Protein AF-A0A1B6EIV1-F1 (afdb_monomer)

Solvent-accessible surface area (backbone atoms only — not comparable to full-atom values): 9359 Å² total; per-residue (Å²): 121,74,86,41,67,69,53,36,52,52,52,51,53,52,49,52,52,50,51,53,50,53,52,51,53,52,48,52,51,47,49,48,65,69,34,99,59,25,90,75,57,68,79,47,71,65,59,28,52,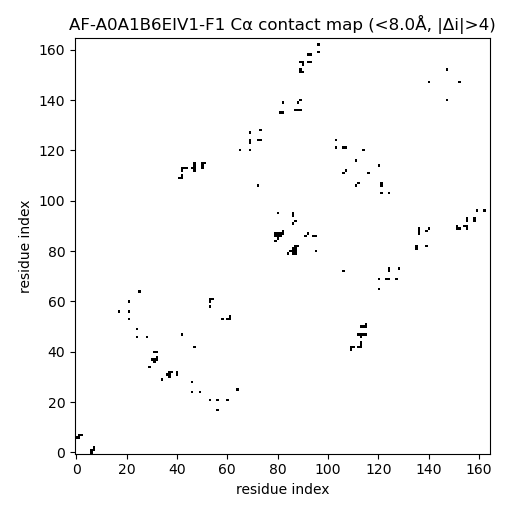46,45,59,50,40,72,75,45,63,66,64,57,49,51,52,52,52,52,49,51,42,49,60,71,46,46,62,55,56,59,61,44,26,90,90,34,90,52,38,46,66,92,32,46,61,57,56,52,51,51,48,56,54,50,51,51,53,47,44,76,59,44,48,88,36,48,64,76,92,70,41,62,68,57,53,40,49,54,49,49,53,53,52,50,52,54,51,49,55,54,51,48,66,75,44,52,90,78,63,50,72,67,56,51,50,52,38,52,54,48,53,54,63,67,77,104

Nearest PDB structures (foldseek):
  6whb-assembly1_A  TM=2.988E-01  e=5.929E+00  Homo sapiens
  1few-assembly1_A  TM=2.113E-01  e=7.234E+00  Homo sapiens
  3zys-assembly1_B-1  TM=1.999E-01  e=8.397E+00  Homo sapiens

Structure (mmCIF, N/CA/C/O backbone):
data_AF-A0A1B6EIV1-F1
#
_entry.id   AF-A0A1B6EIV1-F1
#
loop_
_atom_site.group_PDB
_atom_site.id
_atom_site.type_symbol
_atom_site.label_atom_id
_atom_site.label_alt_id
_atom_site.label_comp_id
_atom_site.label_asym_id
_atom_site.label_entity_id
_atom_site.label_seq_id
_atom_site.pdbx_PDB_ins_code
_atom_site.Cartn_x
_atom_site.Cartn_y
_atom_site.Cartn_z
_atom_site.occupancy
_atom_site.B_iso_or_equiv
_atom_site.auth_seq_id
_atom_site.auth_comp_id
_atom_site.auth_asym_id
_atom_site.auth_atom_id
_atom_site.pdbx_PDB_model_num
ATOM 1 N N . TYR A 1 1 ? -38.047 12.829 17.977 1.00 50.50 1 TYR A N 1
ATOM 2 C CA . TYR A 1 1 ? -37.193 12.456 19.133 1.00 50.50 1 TYR A CA 1
ATOM 3 C C . TYR A 1 1 ? -36.182 13.543 19.506 1.00 50.50 1 TYR A C 1
ATOM 5 O O . TYR A 1 1 ? -35.836 13.633 20.674 1.00 50.50 1 TYR A O 1
ATOM 13 N N . THR A 1 2 ? -35.758 14.404 18.574 1.00 54.12 2 THR A N 1
ATOM 14 C CA . THR A 1 2 ? -34.901 15.587 18.814 1.00 54.12 2 THR A CA 1
ATOM 15 C C . THR A 1 2 ? -35.607 16.782 19.470 1.00 54.12 2 THR A C 1
ATOM 17 O O . THR A 1 2 ? -34.939 17.723 19.885 1.00 54.12 2 THR A O 1
ATOM 20 N N . ASP A 1 3 ? -36.938 16.753 19.581 1.00 62.56 3 ASP A N 1
ATOM 21 C CA . ASP A 1 3 ? -37.744 17.856 20.133 1.00 62.56 3 ASP A CA 1
ATOM 22 C C . ASP A 1 3 ? -37.793 17.885 21.667 1.00 62.56 3 ASP A C 1
ATOM 24 O O . ASP A 1 3 ? -38.313 18.831 22.252 1.00 62.56 3 ASP A O 1
ATOM 28 N N . ILE A 1 4 ? -37.249 16.860 22.333 1.00 81.88 4 ILE A N 1
ATOM 29 C CA . ILE A 1 4 ? -37.129 16.822 23.793 1.00 81.88 4 ILE A CA 1
ATOM 30 C C . ILE A 1 4 ? -35.742 17.374 24.162 1.00 81.88 4 ILE A C 1
ATOM 32 O O . ILE A 1 4 ? -34.739 16.718 23.861 1.00 81.88 4 ILE A O 1
ATOM 36 N N . PRO A 1 5 ? -35.649 18.544 24.824 1.00 81.75 5 PRO A N 1
ATOM 37 C CA . PRO A 1 5 ? -34.376 19.228 25.075 1.00 81.75 5 PRO A CA 1
ATOM 38 C C . PRO A 1 5 ? -33.339 18.374 25.812 1.00 81.75 5 PRO A C 1
ATOM 40 O O . PRO A 1 5 ? -32.149 18.452 25.520 1.00 81.75 5 PRO A O 1
ATOM 43 N N . GLN A 1 6 ? -33.782 17.524 26.740 1.00 81.56 6 GLN A N 1
ATOM 44 C CA . GLN A 1 6 ? -32.909 16.628 27.501 1.00 81.56 6 GLN A CA 1
ATOM 45 C C . GLN A 1 6 ? -32.322 15.512 26.625 1.00 81.56 6 GLN A C 1
ATOM 47 O O . GLN A 1 6 ? -31.153 15.171 26.778 1.00 81.56 6 GLN A O 1
ATOM 52 N N . ILE A 1 7 ? -33.110 14.974 25.685 1.00 84.00 7 ILE A N 1
ATOM 53 C CA . ILE A 1 7 ? -32.644 13.952 24.734 1.00 84.00 7 ILE A CA 1
ATOM 54 C C . ILE A 1 7 ? -31.646 14.571 23.758 1.00 84.00 7 ILE A C 1
ATOM 56 O O . ILE 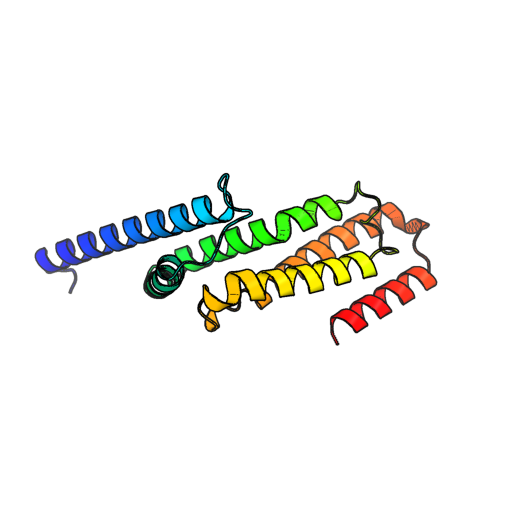A 1 7 ? -30.626 13.957 23.461 1.00 84.00 7 ILE A O 1
ATOM 60 N N . LYS A 1 8 ? -31.907 15.802 23.302 1.00 85.50 8 LYS A N 1
ATOM 61 C CA . LYS A 1 8 ? -30.977 16.539 22.445 1.00 85.50 8 LYS A CA 1
ATOM 62 C C . LYS A 1 8 ? -29.639 16.783 23.146 1.00 85.50 8 LYS A C 1
ATOM 64 O O . LYS A 1 8 ? -28.608 16.448 22.583 1.00 85.50 8 LYS A O 1
ATOM 69 N N . LYS A 1 9 ? -29.660 17.267 24.393 1.00 89.31 9 LYS A N 1
ATOM 70 C CA . LYS A 1 9 ? -28.440 17.488 25.182 1.00 89.31 9 LYS A CA 1
ATOM 71 C C . LYS A 1 9 ? -27.615 16.206 25.339 1.00 89.31 9 LYS A C 1
ATOM 73 O O . LYS A 1 9 ? -26.412 16.234 25.125 1.00 89.31 9 LYS A O 1
ATOM 78 N N . LEU A 1 10 ? -28.259 15.084 25.665 1.00 87.81 10 LEU A N 1
ATOM 79 C CA . LEU A 1 10 ? -27.565 13.802 25.797 1.00 87.81 10 LEU A CA 1
ATOM 80 C C . LEU A 1 10 ? -26.993 13.317 24.454 1.00 87.81 10 LEU A C 1
ATOM 82 O O . LEU A 1 10 ? -25.898 12.769 24.414 1.00 87.81 10 LEU A O 1
ATOM 86 N N . ALA A 1 11 ? -27.719 13.521 23.352 1.00 87.12 11 ALA A N 1
ATOM 87 C CA . ALA A 1 11 ? -27.230 13.189 22.016 1.00 87.12 11 ALA A CA 1
ATOM 88 C C . ALA A 1 11 ? -26.004 14.032 21.625 1.00 87.12 11 ALA A C 1
ATOM 90 O O . ALA A 1 11 ? -25.050 13.486 21.070 1.00 87.12 11 ALA A O 1
ATOM 91 N N . ASP A 1 12 ? -26.011 15.326 21.957 1.00 90.44 12 ASP A N 1
ATOM 92 C CA . ASP A 1 12 ? -24.882 16.230 21.731 1.00 90.44 12 ASP A CA 1
ATOM 93 C C . ASP A 1 12 ? -23.661 15.796 22.573 1.00 90.44 12 ASP A C 1
ATOM 95 O O . ASP A 1 12 ? -22.570 15.641 22.028 1.00 90.44 12 ASP A O 1
ATOM 99 N N . GLU A 1 13 ? -23.848 15.477 23.861 1.00 91.19 13 GLU A N 1
ATOM 100 C CA . GLU A 1 13 ? -22.783 14.960 24.743 1.00 91.19 13 GLU A CA 1
ATOM 101 C C . GLU A 1 13 ? -22.181 13.642 24.220 1.00 91.19 13 GLU A C 1
ATOM 103 O O . GLU A 1 13 ? -20.961 13.467 24.197 1.00 91.19 13 GLU A O 1
ATOM 108 N N . VAL A 1 14 ? -23.019 12.710 23.747 1.00 89.00 14 VAL A N 1
ATOM 109 C CA . VAL A 1 14 ? -22.548 11.458 23.130 1.00 89.00 14 VAL A CA 1
ATOM 110 C C . VAL A 1 14 ? -21.718 11.749 21.881 1.00 89.00 14 VAL A C 1
ATOM 112 O O . VAL A 1 14 ? -20.672 11.128 21.685 1.00 89.00 14 VAL A O 1
ATOM 115 N N . HIS A 1 15 ? -22.151 12.693 21.046 1.00 87.94 15 HIS A N 1
ATOM 116 C CA . HIS A 1 15 ? -21.420 13.064 19.840 1.00 87.94 15 HIS A CA 1
ATOM 117 C C . HIS A 1 15 ? -20.059 13.702 20.161 1.00 87.94 15 HIS A C 1
ATOM 119 O O . HIS A 1 15 ? -19.056 13.376 19.524 1.00 87.94 15 HIS A O 1
ATOM 125 N N . GLU A 1 16 ? -19.990 14.559 21.180 1.00 91.69 16 GLU A N 1
ATOM 126 C CA . GLU A 1 16 ? -18.730 15.143 21.655 1.00 91.69 16 GLU A CA 1
ATOM 127 C C . GLU A 1 16 ? -17.748 14.069 22.140 1.00 91.69 16 GLU A C 1
ATOM 129 O O . GLU A 1 16 ? -16.583 14.073 21.734 1.00 91.69 16 GLU A O 1
ATOM 134 N N . ILE A 1 17 ? -18.220 13.098 22.928 1.00 89.50 17 ILE A N 1
ATOM 135 C CA . ILE A 1 17 ? -17.395 11.980 23.409 1.00 89.50 17 ILE A CA 1
ATOM 136 C C . ILE A 1 17 ? -16.888 11.130 22.237 1.00 89.50 17 ILE A C 1
ATOM 138 O O . ILE A 1 17 ? -15.706 10.788 22.188 1.00 89.50 17 ILE A O 1
ATOM 142 N N . GLN A 1 18 ? -17.751 10.810 21.269 1.00 89.12 18 GLN A N 1
ATOM 143 C CA . GLN A 1 18 ? -17.373 10.058 20.068 1.00 89.12 18 GLN A CA 1
ATOM 144 C C . GLN A 1 18 ? -16.282 10.772 19.259 1.00 89.12 18 GLN A C 1
ATOM 146 O O . GLN A 1 18 ? -15.332 10.135 18.789 1.00 89.12 18 GLN A O 1
ATOM 151 N N . ASN A 1 19 ? -16.386 12.095 19.121 1.00 89.75 19 ASN A N 1
ATOM 152 C CA . ASN A 1 19 ? -15.396 12.906 18.418 1.00 89.75 19 ASN A CA 1
ATOM 153 C C . ASN A 1 19 ? -14.061 12.957 19.172 1.00 89.75 19 ASN A C 1
ATOM 155 O O . ASN A 1 19 ? -13.012 12.752 18.558 1.00 89.75 19 ASN A O 1
ATOM 159 N N . ALA A 1 20 ? -14.089 13.172 20.489 1.00 91.38 20 ALA A N 1
ATOM 160 C CA . ALA A 1 20 ? -12.887 13.178 21.320 1.00 91.38 20 ALA A CA 1
ATOM 161 C C . ALA A 1 20 ? -12.163 11.822 21.270 1.00 91.38 20 ALA A C 1
ATOM 163 O O . ALA A 1 20 ? -10.954 11.765 21.048 1.00 91.38 20 ALA A O 1
ATOM 164 N N . LEU A 1 21 ? -12.915 10.723 21.377 1.00 89.12 21 LEU A N 1
ATOM 165 C CA . LEU A 1 21 ? -12.374 9.368 21.313 1.00 89.12 21 LEU A CA 1
ATOM 166 C C . LEU A 1 21 ? -11.769 9.057 19.937 1.00 89.12 21 LEU A C 1
ATOM 168 O O . LEU A 1 21 ? -10.684 8.489 19.854 1.00 89.12 21 LEU A O 1
ATOM 172 N N . SER A 1 22 ? -12.425 9.490 18.855 1.00 90.75 22 SER A N 1
ATOM 173 C CA . SER A 1 22 ? -11.893 9.364 17.490 1.00 90.75 22 SER A CA 1
ATOM 174 C C . SER A 1 22 ? -10.536 10.053 17.338 1.00 90.75 22 SER A C 1
ATOM 176 O O . SER A 1 22 ? -9.613 9.492 16.741 1.00 90.75 22 SER A O 1
ATOM 178 N N . GLN A 1 23 ? -10.416 11.276 17.864 1.00 91.75 23 GLN A N 1
ATOM 179 C CA . GLN A 1 23 ? -9.186 12.065 17.801 1.00 91.75 23 GLN A CA 1
ATOM 180 C C . GLN A 1 23 ? -8.070 11.410 18.610 1.00 91.75 23 GLN A C 1
ATOM 182 O O . GLN A 1 23 ? -6.971 11.236 18.086 1.00 91.75 23 GLN A O 1
ATOM 187 N N . GLN A 1 24 ? -8.374 10.988 19.838 1.00 92.62 24 GLN A N 1
ATOM 188 C CA . GLN A 1 24 ? -7.410 10.340 20.719 1.00 92.62 24 GLN A CA 1
ATOM 189 C C . GLN A 1 24 ? -6.888 9.031 20.120 1.00 92.62 24 GLN A C 1
ATOM 191 O O . GLN A 1 24 ? -5.682 8.8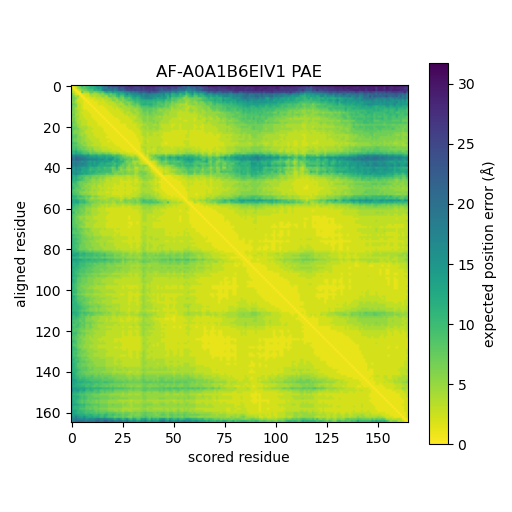62 19.994 1.00 92.62 24 GLN A O 1
ATOM 196 N N . ILE A 1 25 ? -7.778 8.146 19.657 1.00 91.69 25 ILE A N 1
ATOM 197 C CA . ILE A 1 25 ? -7.362 6.882 19.036 1.00 91.69 25 ILE A CA 1
ATOM 198 C C . ILE A 1 25 ? -6.483 7.157 17.808 1.00 91.69 25 ILE A C 1
ATOM 200 O O . ILE A 1 25 ? -5.441 6.530 17.636 1.00 91.69 25 ILE A O 1
ATOM 204 N N . THR A 1 26 ? -6.871 8.109 16.953 1.00 92.31 26 THR A N 1
ATOM 205 C CA . THR A 1 26 ? -6.080 8.458 15.761 1.00 92.31 26 THR A CA 1
ATOM 206 C C . THR A 1 26 ? -4.685 8.965 16.140 1.00 92.31 26 THR A C 1
ATOM 208 O O . THR A 1 26 ? -3.698 8.580 15.509 1.00 92.31 26 THR A O 1
ATOM 211 N N . GLN A 1 27 ? -4.588 9.794 17.180 1.00 92.06 27 GLN A N 1
ATOM 212 C CA . GLN A 1 27 ? -3.315 10.278 17.704 1.00 92.06 27 GLN A CA 1
ATOM 213 C C . GLN A 1 27 ? -2.456 9.129 18.246 1.00 92.06 27 GLN A C 1
ATOM 215 O O . GLN A 1 27 ? -1.286 9.034 17.875 1.00 92.06 27 GLN A O 1
ATOM 220 N N . ASP A 1 28 ? -3.042 8.218 19.024 1.00 90.88 28 ASP A N 1
ATOM 221 C CA . ASP A 1 28 ? -2.342 7.048 19.558 1.00 90.88 28 ASP A CA 1
ATOM 222 C C . ASP A 1 28 ? -1.759 6.188 18.425 1.00 90.88 28 ASP A C 1
ATOM 224 O O . ASP A 1 28 ? -0.603 5.764 18.491 1.00 90.88 28 ASP A O 1
ATOM 228 N N . PHE A 1 29 ? -2.510 5.982 17.333 1.00 91.62 29 PHE A N 1
ATOM 229 C CA . PHE A 1 29 ? -2.002 5.304 16.135 1.00 91.62 29 PHE A CA 1
ATOM 230 C C . PHE A 1 29 ? -0.810 6.040 15.516 1.00 91.62 29 PHE A C 1
ATOM 232 O O . PHE A 1 29 ? 0.197 5.411 15.177 1.00 91.62 29 PHE A O 1
ATOM 239 N N . HIS A 1 30 ? -0.907 7.361 15.356 1.00 91.88 30 HIS A N 1
ATOM 240 C CA . HIS A 1 30 ? 0.165 8.167 14.779 1.00 91.88 30 HIS A CA 1
ATOM 241 C C . HIS A 1 30 ? 1.442 8.082 15.614 1.00 91.88 30 HIS A C 1
ATOM 243 O O . HIS A 1 30 ? 2.512 7.790 15.073 1.00 91.88 30 HIS A O 1
ATOM 249 N N . GLU A 1 31 ? 1.340 8.272 16.924 1.00 89.12 31 GLU A N 1
ATOM 250 C CA . GLU A 1 31 ? 2.480 8.203 17.836 1.00 89.12 31 GLU A CA 1
ATOM 251 C C . GLU A 1 31 ? 3.094 6.801 17.857 1.00 89.12 31 GLU A C 1
ATOM 253 O O . GLU A 1 31 ? 4.315 6.651 17.763 1.00 89.12 31 GLU A O 1
ATOM 258 N N . ALA A 1 32 ? 2.258 5.764 17.878 1.00 87.31 32 ALA A N 1
ATOM 259 C CA . ALA A 1 32 ? 2.705 4.381 17.898 1.00 87.31 32 ALA A CA 1
ATOM 260 C C . ALA A 1 32 ? 3.473 3.973 16.628 1.00 87.31 32 ALA A C 1
ATOM 262 O O . ALA A 1 32 ? 4.482 3.267 16.709 1.00 87.31 32 ALA A O 1
ATOM 263 N N . LEU A 1 33 ? 3.011 4.411 15.453 1.00 86.50 33 LEU A N 1
ATOM 264 C CA . LEU A 1 33 ? 3.533 3.939 14.165 1.00 86.50 33 LEU A CA 1
ATOM 265 C C . LEU A 1 33 ? 4.539 4.887 13.510 1.00 86.50 33 LEU A C 1
ATOM 267 O O . LEU A 1 33 ? 5.282 4.452 12.634 1.00 86.50 33 LEU A O 1
ATOM 271 N N . THR A 1 34 ? 4.594 6.154 13.924 1.00 86.81 34 THR A N 1
ATOM 272 C CA . THR A 1 34 ? 5.540 7.148 13.373 1.00 86.81 34 THR A CA 1
ATOM 273 C C . THR A 1 34 ? 6.421 7.815 14.422 1.00 86.81 34 THR A C 1
ATOM 275 O O . THR A 1 34 ? 7.385 8.489 14.064 1.00 86.81 34 THR A O 1
ATOM 278 N N . GLY A 1 35 ? 6.156 7.596 15.711 1.00 79.31 35 GLY A N 1
ATOM 279 C CA . GLY A 1 35 ? 6.989 8.116 16.788 1.00 79.31 35 GLY A CA 1
ATOM 280 C C . GLY A 1 35 ? 8.392 7.506 16.815 1.00 79.31 35 GLY A C 1
ATOM 281 O O . GLY A 1 35 ? 8.716 6.556 16.094 1.00 79.31 35 GLY A O 1
ATOM 282 N N . ALA A 1 36 ? 9.235 8.032 17.708 1.00 71.31 36 ALA A N 1
ATOM 283 C CA . ALA A 1 36 ? 10.644 7.648 17.838 1.00 71.31 36 ALA A CA 1
ATOM 284 C C . ALA A 1 36 ? 10.870 6.132 18.037 1.00 71.31 36 ALA A C 1
ATOM 286 O O . ALA A 1 36 ? 11.896 5.602 17.616 1.00 71.31 36 ALA A O 1
ATOM 287 N N . ASN A 1 37 ? 9.892 5.425 18.616 1.00 72.12 37 ASN A N 1
ATOM 288 C CA . ASN A 1 37 ? 9.954 3.988 18.903 1.00 72.12 37 ASN A CA 1
ATOM 289 C C . ASN A 1 37 ? 9.212 3.100 17.883 1.00 72.12 37 ASN A C 1
ATOM 291 O O . ASN A 1 37 ? 9.125 1.889 18.080 1.00 72.12 37 ASN A O 1
ATOM 295 N N . SER A 1 38 ? 8.716 3.662 16.777 1.00 77.25 38 SER A N 1
ATOM 296 C CA . SER A 1 38 ? 7.923 2.957 15.750 1.00 77.25 38 SER A CA 1
ATOM 297 C C . SER A 1 38 ? 8.583 1.691 15.182 1.00 77.25 38 SER A C 1
ATOM 299 O O . SER A 1 38 ? 7.910 0.702 14.868 1.00 77.25 38 SER A O 1
ATOM 301 N N . LYS A 1 39 ? 9.920 1.664 15.101 1.00 73.56 39 LYS A N 1
ATOM 302 C CA . LYS A 1 39 ? 10.682 0.485 14.649 1.00 73.56 39 LYS A CA 1
ATOM 303 C C . LYS A 1 39 ? 10.463 -0.737 15.545 1.00 73.56 39 LYS A C 1
ATOM 305 O O . LYS A 1 39 ? 10.341 -1.843 15.026 1.00 73.56 39 LYS A O 1
ATOM 310 N N . ASN A 1 40 ? 10.318 -0.518 16.850 1.00 77.81 40 ASN A N 1
ATOM 311 C CA . ASN A 1 40 ? 10.073 -1.555 17.855 1.00 77.81 40 ASN A CA 1
ATOM 312 C C . ASN A 1 40 ? 8.586 -1.682 18.216 1.00 77.81 40 ASN A C 1
ATOM 314 O O . ASN A 1 40 ? 8.245 -2.326 19.208 1.00 77.81 40 ASN A O 1
ATOM 318 N N . PHE A 1 41 ? 7.699 -1.052 17.440 1.00 83.12 41 PHE A N 1
ATOM 319 C CA . PHE A 1 41 ? 6.270 -1.133 17.690 1.00 83.12 41 PHE A CA 1
ATOM 320 C C . PHE A 1 41 ? 5.798 -2.588 17.664 1.00 83.12 41 PHE A C 1
ATOM 322 O O . PHE A 1 41 ? 6.049 -3.320 16.703 1.00 83.12 41 PHE A O 1
ATOM 329 N N . THR A 1 42 ? 5.068 -2.962 18.707 1.00 82.56 42 THR A N 1
ATOM 330 C CA . THR A 1 42 ? 4.346 -4.224 18.827 1.00 82.56 42 THR A CA 1
ATOM 331 C C . THR A 1 42 ? 2.863 -3.901 18.985 1.00 82.56 42 THR A C 1
ATOM 333 O O . THR A 1 42 ? 2.526 -3.047 19.810 1.00 82.56 42 THR A O 1
ATOM 336 N N . PRO A 1 43 ? 1.967 -4.535 18.206 1.00 82.38 43 PRO A N 1
ATOM 337 C CA . PRO A 1 43 ? 0.538 -4.331 18.376 1.00 82.38 43 PRO A CA 1
ATOM 338 C C . PRO A 1 43 ? 0.109 -4.615 19.803 1.00 82.38 43 PRO A C 1
ATOM 340 O O . PRO A 1 43 ? 0.387 -5.680 20.356 1.00 82.38 43 PRO A O 1
ATOM 343 N N . THR A 1 44 ? -0.594 -3.659 20.392 1.00 85.75 44 THR A N 1
ATOM 344 C CA . THR A 1 44 ? -1.160 -3.813 21.723 1.00 85.75 44 THR A CA 1
ATOM 345 C C . THR A 1 44 ? -2.623 -4.203 21.612 1.00 85.75 44 THR A C 1
ATOM 347 O O . THR A 1 44 ? -3.328 -3.823 20.673 1.00 85.75 44 THR A O 1
ATOM 350 N N . ARG A 1 45 ? -3.106 -4.932 22.619 1.00 88.12 45 ARG A N 1
ATOM 351 C CA . ARG A 1 45 ? -4.529 -5.248 22.755 1.00 88.12 45 ARG A CA 1
ATOM 352 C C . ARG A 1 45 ? -5.396 -3.983 22.738 1.00 88.12 45 ARG A C 1
ATOM 354 O O . ARG A 1 45 ? -6.442 -3.985 22.103 1.00 88.12 45 ARG A O 1
ATOM 361 N N . ASN A 1 46 ? -4.923 -2.900 23.354 1.00 88.44 46 ASN A N 1
ATOM 362 C CA . ASN A 1 46 ? -5.644 -1.628 23.405 1.00 88.44 46 ASN A CA 1
ATOM 363 C C . ASN A 1 46 ? -5.865 -1.030 22.008 1.00 88.44 46 ASN A C 1
ATOM 365 O O . ASN A 1 46 ? -6.962 -0.565 21.728 1.00 88.44 46 ASN A O 1
ATOM 369 N N . LEU A 1 47 ? -4.868 -1.075 21.114 1.00 89.25 47 LEU A N 1
ATOM 370 C CA . LEU A 1 47 ? -5.039 -0.590 19.737 1.00 89.25 47 LEU A CA 1
ATOM 371 C C . LEU A 1 47 ? -5.987 -1.482 18.927 1.00 89.25 47 LEU A C 1
ATOM 373 O O . LEU A 1 47 ? -6.769 -0.973 18.127 1.00 89.25 47 LEU A O 1
ATOM 377 N N . ALA A 1 48 ? -5.966 -2.797 19.161 1.00 92.06 48 ALA A N 1
ATOM 378 C CA . ALA A 1 48 ? -6.916 -3.711 18.531 1.00 92.06 48 ALA A CA 1
ATOM 379 C C . ALA A 1 48 ? -8.362 -3.453 18.998 1.00 92.06 48 ALA A C 1
ATOM 381 O O . ALA A 1 48 ? -9.280 -3.397 18.182 1.00 92.06 48 ALA A O 1
ATOM 382 N N . GLU A 1 49 ? -8.572 -3.231 20.298 1.00 91.56 49 GLU A N 1
ATOM 383 C CA . GLU A 1 49 ? -9.878 -2.849 20.849 1.00 91.56 49 GLU A CA 1
ATOM 384 C C . GLU A 1 49 ? -10.313 -1.461 20.344 1.00 91.56 49 GLU A C 1
ATOM 386 O O . GLU A 1 49 ? -11.476 -1.271 19.989 1.00 91.56 49 GLU A O 1
ATOM 391 N N . ALA A 1 50 ? -9.380 -0.517 20.197 1.00 92.12 50 ALA A N 1
ATOM 392 C CA . ALA A 1 50 ? -9.646 0.802 19.630 1.00 92.12 50 ALA A CA 1
ATOM 393 C C . ALA A 1 50 ? -10.124 0.742 18.166 1.00 92.12 50 ALA A C 1
ATOM 395 O O . ALA A 1 50 ? -10.986 1.529 17.773 1.00 92.12 50 ALA A O 1
ATOM 396 N N . CYS A 1 51 ? -9.649 -0.219 17.363 1.00 92.75 51 CYS A N 1
ATOM 397 C CA . CYS A 1 51 ? -10.200 -0.456 16.024 1.00 92.75 51 CYS A CA 1
ATOM 398 C C . CYS A 1 51 ? -11.695 -0.813 16.067 1.00 92.75 51 CYS A C 1
ATOM 400 O O . CYS A 1 51 ? -12.463 -0.327 15.238 1.00 92.75 51 CYS A O 1
ATOM 402 N N . LEU A 1 52 ? -12.123 -1.628 17.039 1.00 91.81 52 LEU A N 1
ATOM 403 C CA . LEU A 1 52 ? -13.536 -1.998 17.196 1.00 91.81 52 LEU A CA 1
ATOM 404 C C . LEU A 1 52 ? -14.392 -0.793 17.588 1.00 91.81 52 LEU A C 1
ATOM 406 O O . LEU A 1 52 ? -15.529 -0.668 17.143 1.00 91.81 52 LEU A O 1
ATOM 410 N N . VAL A 1 53 ? -13.832 0.115 18.390 1.00 91.12 53 VAL A N 1
ATOM 411 C CA . VAL A 1 53 ? -14.483 1.389 18.700 1.00 91.12 53 VAL A CA 1
ATOM 412 C C . VAL A 1 53 ? -14.650 2.211 17.422 1.00 91.12 53 VAL A C 1
ATOM 414 O O . VAL A 1 53 ? -15.760 2.651 17.140 1.00 91.12 53 VAL A O 1
ATOM 417 N N . ILE A 1 54 ? -13.597 2.362 16.609 1.00 92.25 54 ILE A N 1
ATOM 418 C CA . ILE A 1 54 ? -13.652 3.109 15.339 1.00 92.25 54 ILE A CA 1
ATOM 419 C C . ILE A 1 54 ? -14.741 2.575 14.396 1.00 92.25 54 ILE A C 1
ATOM 421 O O . ILE A 1 54 ? -15.352 3.368 13.683 1.00 92.25 54 ILE A O 1
ATOM 425 N N . ASP A 1 55 ? -15.015 1.268 14.394 1.00 90.00 55 ASP A N 1
ATOM 426 C CA . ASP A 1 55 ? -16.088 0.685 13.573 1.00 90.00 55 ASP A CA 1
ATOM 427 C C . ASP A 1 55 ? -17.496 1.169 13.951 1.00 90.00 55 ASP A C 1
ATOM 429 O O . ASP A 1 55 ? -18.396 1.137 13.111 1.00 90.00 55 ASP A O 1
ATOM 433 N N . ILE A 1 56 ? -17.687 1.620 15.192 1.00 88.69 56 ILE A N 1
ATOM 434 C CA . ILE A 1 56 ? -18.960 2.144 15.708 1.00 88.69 56 ILE A CA 1
ATOM 435 C C . ILE A 1 56 ? -19.030 3.676 15.563 1.00 88.69 56 ILE A C 1
ATOM 437 O O . ILE A 1 56 ? -20.120 4.249 15.549 1.00 88.69 56 ILE A O 1
ATOM 441 N N . LEU A 1 57 ? -17.878 4.345 15.459 1.00 87.50 57 LEU A N 1
ATOM 442 C CA . LEU A 1 57 ? -17.776 5.791 15.252 1.00 87.50 57 LEU A CA 1
ATOM 443 C C . LEU A 1 57 ? -18.098 6.180 13.796 1.00 87.50 57 LEU A C 1
ATOM 445 O O . LEU A 1 57 ? -18.500 5.361 12.969 1.00 87.50 57 LEU A O 1
ATOM 449 N N . ASP A 1 58 ? -17.918 7.462 13.464 1.00 84.44 58 ASP A N 1
ATOM 450 C CA . ASP A 1 58 ? -18.109 7.962 12.101 1.00 84.44 58 ASP A CA 1
ATOM 451 C C . ASP A 1 58 ? -17.209 7.185 11.106 1.00 84.44 58 ASP A C 1
ATOM 453 O O . ASP A 1 58 ? -15.976 7.209 11.233 1.00 84.44 58 ASP A O 1
ATOM 457 N N . PRO A 1 59 ? -17.781 6.563 10.052 1.00 90.31 59 PRO A N 1
ATOM 458 C CA . PRO A 1 59 ? -17.024 5.868 9.009 1.00 90.31 59 PRO A CA 1
ATOM 459 C C . PRO A 1 59 ? -15.918 6.710 8.354 1.00 90.31 59 PRO A C 1
ATOM 461 O O . PRO A 1 59 ? -14.974 6.174 7.765 1.00 90.31 59 PRO A O 1
ATOM 464 N N . LYS A 1 60 ? -16.014 8.041 8.417 1.00 91.31 60 LYS A N 1
ATOM 465 C CA . LYS A 1 60 ? -14.968 8.966 7.981 1.00 91.31 60 LYS A CA 1
ATOM 466 C C . LYS A 1 60 ? -13.665 8.773 8.758 1.00 91.31 60 LYS A C 1
ATOM 468 O O . LYS A 1 60 ? -12.617 8.771 8.119 1.00 91.31 60 LYS A O 1
ATOM 473 N N . VAL A 1 61 ? -13.722 8.552 10.070 1.00 91.94 61 VAL A N 1
ATOM 474 C CA . VAL A 1 61 ? -12.537 8.359 10.924 1.00 91.94 61 VAL A CA 1
ATOM 475 C C . VAL A 1 61 ? -11.768 7.124 10.470 1.00 91.94 61 VAL A C 1
ATOM 477 O O . VAL A 1 61 ? -10.583 7.212 10.155 1.00 91.94 61 VAL A O 1
ATOM 480 N N . LYS A 1 62 ? -12.473 5.999 10.294 1.00 94.00 62 LYS A N 1
ATOM 481 C CA . LYS A 1 62 ? -11.912 4.763 9.730 1.00 94.00 62 LYS A CA 1
ATOM 482 C C . LYS A 1 62 ? -11.241 4.993 8.377 1.00 94.00 62 LYS A C 1
ATOM 484 O O . LYS A 1 62 ? -10.134 4.513 8.143 1.00 94.00 62 LYS A O 1
ATOM 489 N N . ARG A 1 63 ? -11.904 5.716 7.465 1.00 94.88 63 ARG A N 1
ATOM 490 C CA . ARG A 1 63 ? -11.354 6.001 6.128 1.00 94.88 63 ARG A CA 1
ATOM 491 C C . ARG A 1 63 ? -10.069 6.819 6.194 1.00 94.88 63 ARG A C 1
ATOM 493 O O . ARG A 1 63 ? -9.127 6.478 5.484 1.00 94.88 63 ARG A O 1
ATOM 500 N N . GLU A 1 64 ? -10.029 7.868 7.011 1.00 94.62 64 GLU A N 1
ATOM 501 C CA . GLU A 1 64 ? -8.838 8.714 7.140 1.00 94.62 64 GLU A CA 1
ATOM 502 C C . GLU A 1 64 ? -7.688 7.967 7.821 1.00 94.62 64 GLU A C 1
ATOM 504 O O . GLU A 1 64 ? -6.572 7.994 7.301 1.00 94.62 64 GLU A O 1
ATOM 509 N N . LEU A 1 65 ? -7.961 7.208 8.890 1.00 94.88 65 LEU A N 1
ATOM 510 C CA . LEU A 1 65 ? -6.955 6.370 9.547 1.00 94.88 65 LEU A CA 1
ATOM 511 C C . LEU A 1 65 ? -6.350 5.355 8.569 1.00 94.88 65 LEU A C 1
ATOM 513 O O . LEU A 1 65 ? -5.132 5.261 8.443 1.00 94.88 65 LEU A O 1
ATOM 517 N N . LEU A 1 66 ? -7.188 4.620 7.833 1.00 96.00 66 LEU A N 1
ATOM 518 C CA . LEU A 1 66 ? -6.722 3.635 6.854 1.00 96.00 66 LEU A CA 1
ATOM 519 C C . LEU A 1 66 ? -5.936 4.284 5.714 1.00 96.00 66 LEU A C 1
ATOM 521 O O . LEU A 1 66 ? -4.922 3.745 5.276 1.00 96.00 66 LEU A O 1
ATOM 525 N N . LYS A 1 67 ? -6.384 5.445 5.227 1.00 97.00 67 LYS A N 1
ATOM 526 C CA . LYS A 1 67 ? -5.685 6.200 4.182 1.00 97.00 67 LYS A CA 1
ATOM 527 C C . LYS A 1 67 ? -4.302 6.642 4.652 1.00 97.00 67 LYS A C 1
ATOM 529 O O . LYS A 1 67 ? -3.337 6.484 3.905 1.00 97.00 67 LYS A O 1
ATOM 534 N N . TRP A 1 68 ? -4.209 7.176 5.867 1.00 97.00 68 TRP A N 1
ATOM 535 C CA . TRP A 1 68 ? -2.940 7.549 6.478 1.00 97.00 68 TRP A CA 1
ATOM 536 C C . TRP A 1 68 ? -2.035 6.327 6.658 1.00 97.00 68 TRP A C 1
ATOM 538 O O . TRP A 1 68 ? -0.901 6.344 6.182 1.00 97.00 68 TRP A O 1
ATOM 548 N N . PHE A 1 69 ? -2.550 5.240 7.238 1.00 96.12 69 PHE A N 1
ATOM 549 C CA . PHE A 1 69 ? -1.786 4.020 7.495 1.00 96.12 69 PHE A CA 1
ATOM 550 C C . PHE A 1 69 ? -1.189 3.441 6.208 1.00 96.12 69 PHE A C 1
ATOM 552 O O . PHE A 1 69 ? 0.007 3.171 6.147 1.00 96.12 69 PHE A O 1
ATOM 559 N N . VAL A 1 70 ? -1.995 3.317 5.147 1.00 97.69 70 VAL A N 1
ATOM 560 C CA . VAL A 1 70 ? -1.520 2.862 3.829 1.00 97.69 70 VAL A CA 1
ATOM 561 C C . VAL A 1 70 ? -0.435 3.795 3.277 1.00 97.69 70 VAL A C 1
ATOM 563 O O . VAL A 1 70 ? 0.535 3.328 2.681 1.00 97.69 70 VAL A O 1
ATOM 566 N N . GLY A 1 71 ? -0.576 5.108 3.485 1.00 97.19 71 GLY A N 1
ATOM 567 C CA . GLY A 1 71 ? 0.440 6.094 3.117 1.00 97.19 71 GLY A CA 1
ATOM 568 C C .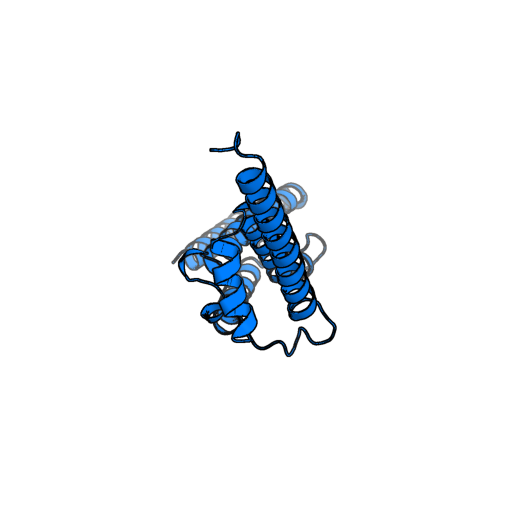 GLY A 1 71 ? 1.763 5.893 3.858 1.00 97.19 71 GLY A C 1
ATOM 569 O O . GLY A 1 71 ? 2.819 5.959 3.234 1.00 97.19 71 GLY A O 1
ATOM 570 N N . VAL A 1 72 ? 1.711 5.590 5.158 1.00 95.25 72 VAL A N 1
ATOM 571 C CA . VAL A 1 72 ? 2.899 5.264 5.962 1.00 95.25 72 VAL A CA 1
ATOM 572 C C . VAL A 1 72 ? 3.570 3.994 5.443 1.00 95.25 72 VAL A C 1
ATOM 574 O O . VAL A 1 72 ? 4.775 4.021 5.196 1.00 95.25 72 VAL A O 1
ATOM 577 N N . GLN A 1 73 ? 2.811 2.920 5.201 1.00 95.50 73 GLN A N 1
ATOM 578 C CA . GLN A 1 73 ? 3.372 1.657 4.697 1.00 95.50 73 GLN A CA 1
ATOM 579 C C . GLN A 1 73 ? 4.084 1.836 3.345 1.00 95.50 73 GLN A C 1
ATOM 581 O O . GLN A 1 73 ? 5.194 1.355 3.142 1.00 95.50 73 GLN A O 1
ATOM 586 N N . LEU A 1 74 ? 3.506 2.619 2.431 1.00 97.69 74 LEU A N 1
ATOM 587 C CA . LEU A 1 74 ? 4.073 2.843 1.096 1.00 97.69 74 LEU A CA 1
ATOM 588 C C . LEU A 1 74 ? 5.045 4.035 1.017 1.00 97.69 74 LEU A C 1
ATOM 590 O O . LEU A 1 74 ? 5.445 4.425 -0.078 1.00 97.69 74 LEU A O 1
ATOM 594 N N . SER A 1 75 ? 5.444 4.629 2.141 1.00 96.62 75 SER A N 1
ATOM 595 C CA . SER A 1 75 ? 6.361 5.777 2.142 1.00 96.62 75 SER A CA 1
ATOM 596 C C . SER A 1 75 ? 7.765 5.404 1.649 1.00 96.62 75 SER A C 1
ATOM 598 O O . SER A 1 75 ? 8.306 6.071 0.769 1.00 96.62 75 SER A O 1
ATOM 600 N N . GLU A 1 76 ? 8.325 4.295 2.138 1.00 95.69 76 GLU A N 1
ATOM 601 C CA . GLU A 1 76 ? 9.628 3.779 1.696 1.00 95.69 76 GLU A CA 1
ATOM 602 C C . GLU A 1 76 ? 9.601 3.395 0.211 1.00 95.69 76 GLU A C 1
ATOM 604 O O . GLU A 1 76 ? 10.535 3.688 -0.534 1.00 95.69 76 GLU A O 1
ATOM 609 N N . TYR A 1 77 ? 8.489 2.814 -0.243 1.00 97.88 77 TYR A N 1
ATOM 610 C CA . TYR A 1 77 ? 8.271 2.480 -1.647 1.00 97.88 77 TYR A CA 1
ATOM 611 C C . TYR A 1 77 ? 8.432 3.692 -2.574 1.00 97.88 77 TYR A C 1
ATOM 613 O O . TYR A 1 77 ? 9.081 3.601 -3.618 1.00 97.88 77 TYR A O 1
ATOM 621 N N . LEU A 1 78 ? 7.848 4.830 -2.187 1.00 97.25 78 LEU A N 1
ATOM 622 C CA . LEU A 1 78 ? 7.915 6.070 -2.960 1.00 97.25 78 LEU A CA 1
ATOM 623 C C . LEU A 1 78 ? 9.338 6.613 -3.077 1.00 97.25 78 LEU A C 1
ATOM 625 O O . LEU A 1 78 ? 9.643 7.258 -4.075 1.00 97.25 78 LEU A O 1
ATOM 629 N N . VAL A 1 79 ? 10.187 6.352 -2.081 1.00 97.38 79 VAL A N 1
ATOM 630 C CA . VAL A 1 79 ? 11.601 6.734 -2.105 1.00 97.38 79 VAL A CA 1
ATOM 631 C C . VAL A 1 79 ? 12.380 5.771 -2.991 1.00 97.38 79 VAL A C 1
ATOM 633 O O . VAL A 1 79 ? 12.965 6.202 -3.972 1.00 97.38 79 VAL A O 1
ATOM 636 N N . LEU A 1 80 ? 12.322 4.466 -2.704 1.00 97.56 80 LEU A N 1
ATOM 637 C CA . LEU A 1 80 ? 13.136 3.443 -3.375 1.00 97.56 80 LEU A CA 1
ATOM 638 C C . LEU A 1 80 ? 12.923 3.359 -4.889 1.00 97.56 80 LEU A C 1
ATOM 640 O O . LEU A 1 80 ? 13.816 2.922 -5.614 1.00 97.56 80 LEU A O 1
ATOM 644 N N . PHE A 1 81 ? 11.726 3.712 -5.355 1.00 97.19 81 PHE A N 1
ATOM 645 C CA . PHE A 1 81 ? 11.324 3.568 -6.749 1.00 97.19 81 PHE A CA 1
ATOM 646 C C . PHE A 1 81 ? 10.881 4.886 -7.396 1.00 97.19 81 PHE A C 1
ATOM 648 O O . PHE A 1 81 ? 10.145 4.857 -8.393 1.00 97.19 81 PHE A O 1
ATOM 655 N N . ASN A 1 82 ? 11.299 6.019 -6.823 1.00 95.81 82 ASN A N 1
ATOM 656 C CA . ASN A 1 82 ? 11.132 7.346 -7.410 1.00 95.81 82 ASN A CA 1
ATOM 657 C C . ASN A 1 82 ? 11.796 7.428 -8.794 1.00 95.81 82 ASN A C 1
ATOM 659 O O . ASN A 1 82 ? 12.802 6.769 -9.011 1.00 95.81 82 ASN A O 1
ATOM 663 N N . ASP A 1 83 ? 11.296 8.266 -9.712 1.00 93.25 83 ASP A N 1
ATOM 664 C CA . ASP A 1 83 ? 11.846 8.376 -11.077 1.00 93.25 83 ASP A CA 1
ATOM 665 C C . ASP A 1 83 ? 13.343 8.713 -11.175 1.00 93.25 83 ASP A C 1
ATOM 667 O O . ASP A 1 83 ? 13.947 8.452 -12.217 1.00 93.25 83 ASP A O 1
ATOM 671 N N . SER A 1 84 ? 13.918 9.271 -10.110 1.00 93.38 84 SER A N 1
ATOM 672 C CA . SER A 1 84 ? 15.327 9.646 -10.014 1.00 93.38 84 SER A CA 1
ATOM 673 C C . SER A 1 84 ? 16.231 8.508 -9.522 1.00 93.38 84 SER A C 1
ATOM 675 O O . SER A 1 84 ? 17.449 8.640 -9.583 1.00 93.38 84 SER A O 1
ATOM 677 N N . GLU A 1 85 ? 15.658 7.393 -9.062 1.00 96.06 85 GLU A N 1
ATOM 678 C CA . GLU A 1 85 ? 16.398 6.234 -8.556 1.00 96.06 85 GLU A CA 1
ATOM 679 C C . GLU A 1 85 ? 16.663 5.186 -9.646 1.00 96.06 85 GLU A C 1
ATOM 681 O O . GLU A 1 85 ? 15.828 4.919 -10.515 1.00 96.06 85 GLU A O 1
ATOM 686 N N . ASP A 1 86 ? 17.781 4.468 -9.528 1.00 92.25 86 ASP A N 1
ATOM 687 C CA . ASP A 1 86 ? 18.168 3.403 -10.470 1.00 92.25 86 ASP A CA 1
ATOM 688 C C . ASP A 1 86 ? 17.162 2.240 -10.523 1.00 92.25 86 ASP A C 1
ATOM 690 O O . ASP A 1 86 ? 17.067 1.515 -11.517 1.00 92.25 86 ASP A O 1
ATOM 694 N N . ASN A 1 87 ? 16.392 2.039 -9.450 1.00 93.88 87 ASN A N 1
ATOM 695 C CA . ASN A 1 87 ? 15.396 0.971 -9.365 1.00 93.88 87 ASN A CA 1
ATOM 696 C C . ASN A 1 87 ? 14.059 1.327 -10.038 1.00 93.88 87 ASN A C 1
ATOM 698 O O . ASN A 1 87 ? 13.159 0.488 -10.079 1.00 93.88 87 ASN A O 1
ATOM 702 N N . ALA A 1 88 ? 13.896 2.547 -10.553 1.00 95.31 88 ALA A N 1
ATOM 703 C CA . ALA A 1 88 ? 12.608 3.027 -11.044 1.00 95.31 88 ALA A CA 1
ATOM 704 C C . ALA A 1 88 ? 12.187 2.405 -12.380 1.00 95.31 88 ALA A C 1
ATOM 706 O O . ALA A 1 88 ? 10.986 2.261 -12.642 1.00 95.31 88 ALA A O 1
ATOM 707 N N . TRP A 1 89 ? 13.168 2.064 -13.222 1.00 96.69 89 TRP A N 1
ATOM 708 C CA . TRP A 1 89 ? 12.941 1.679 -14.610 1.00 96.69 89 TRP A CA 1
ATOM 709 C C . TRP A 1 89 ? 12.349 0.277 -14.767 1.00 96.69 89 TRP A C 1
ATOM 711 O O . TRP A 1 89 ? 12.415 -0.573 -13.878 1.00 96.69 89 TRP A O 1
ATOM 721 N N . LEU A 1 90 ? 11.727 0.047 -15.926 1.00 96.44 90 LEU A N 1
ATOM 722 C CA . LEU A 1 90 ? 10.961 -1.160 -16.221 1.00 96.44 90 LEU A CA 1
ATOM 723 C C . LEU A 1 90 ? 11.816 -2.439 -16.172 1.00 96.44 90 LEU A C 1
ATOM 725 O O . LEU A 1 90 ? 11.308 -3.512 -15.852 1.00 96.44 90 LEU A O 1
ATOM 729 N N . ASP A 1 91 ? 13.125 -2.333 -16.403 1.00 96.06 91 ASP A N 1
ATOM 730 C CA . ASP A 1 91 ? 14.066 -3.454 -16.301 1.00 96.06 91 ASP A CA 1
ATOM 731 C C . ASP A 1 91 ? 14.251 -3.943 -14.852 1.00 96.06 91 ASP A C 1
ATOM 733 O O . ASP A 1 91 ? 14.755 -5.043 -14.627 1.00 96.06 91 ASP A O 1
ATOM 737 N N . LYS A 1 92 ? 13.822 -3.150 -13.860 1.00 97.12 92 LYS A N 1
ATOM 738 C CA . LYS A 1 92 ? 13.832 -3.487 -12.428 1.00 97.12 92 LYS A CA 1
ATOM 739 C C . LYS A 1 92 ? 12.448 -3.811 -11.869 1.00 97.12 92 LYS A C 1
ATOM 741 O O . LYS A 1 92 ? 12.296 -3.911 -10.650 1.00 97.12 92 LYS A O 1
ATOM 746 N N . ILE A 1 93 ? 11.440 -4.029 -12.715 1.00 96.94 93 ILE A N 1
ATOM 747 C CA . ILE A 1 93 ? 10.067 -4.290 -12.258 1.00 96.94 93 ILE A CA 1
ATOM 748 C C . ILE A 1 93 ? 9.958 -5.504 -11.314 1.00 96.94 93 ILE A C 1
ATOM 750 O O . ILE A 1 93 ? 9.199 -5.475 -10.350 1.00 96.94 93 ILE A O 1
ATOM 754 N N . ASP A 1 94 ? 10.784 -6.534 -11.509 1.00 96.31 94 ASP A N 1
ATOM 755 C CA . ASP A 1 94 ? 10.841 -7.711 -10.633 1.00 96.31 94 ASP A CA 1
ATOM 756 C C . ASP A 1 94 ? 11.280 -7.355 -9.200 1.00 96.31 94 ASP A C 1
ATOM 758 O O . ASP A 1 94 ? 10.729 -7.875 -8.227 1.00 96.31 94 ASP A O 1
ATOM 762 N N . ARG A 1 95 ? 12.197 -6.386 -9.044 1.00 96.94 95 ARG A N 1
ATOM 763 C CA . ARG A 1 95 ? 12.603 -5.868 -7.724 1.00 96.94 95 ARG A CA 1
ATOM 764 C C . ARG A 1 95 ? 11.457 -5.136 -7.041 1.00 96.94 95 ARG A C 1
ATOM 766 O O . ARG A 1 95 ? 11.265 -5.304 -5.840 1.00 96.94 95 ARG A O 1
ATOM 773 N N . ARG A 1 96 ? 10.682 -4.365 -7.808 1.00 97.56 96 ARG A N 1
ATOM 774 C CA . ARG A 1 96 ? 9.488 -3.652 -7.334 1.00 97.56 96 ARG A CA 1
ATOM 775 C C . ARG A 1 96 ? 8.463 -4.621 -6.748 1.00 97.56 96 ARG A C 1
ATOM 777 O O . ARG A 1 96 ? 7.989 -4.422 -5.633 1.00 97.56 96 ARG A O 1
ATOM 784 N N . TYR A 1 97 ? 8.173 -5.699 -7.471 1.00 97.44 97 TYR A N 1
ATOM 785 C CA . TYR A 1 97 ? 7.217 -6.719 -7.041 1.00 97.44 97 TYR A CA 1
ATOM 786 C C . TYR A 1 97 ? 7.736 -7.576 -5.890 1.00 97.44 97 TYR A C 1
ATOM 788 O O . TYR A 1 97 ? 6.988 -7.855 -4.956 1.00 97.44 97 TYR A O 1
ATOM 796 N N . THR A 1 98 ? 9.019 -7.933 -5.899 1.00 97.25 98 THR A N 1
ATOM 797 C CA . THR A 1 98 ? 9.647 -8.672 -4.794 1.00 97.25 98 THR A CA 1
ATOM 798 C C . THR A 1 98 ? 9.639 -7.857 -3.504 1.00 97.25 98 THR A C 1
ATOM 800 O O . THR A 1 98 ? 9.288 -8.382 -2.446 1.00 97.25 98 THR A O 1
ATOM 803 N N . TRP A 1 99 ? 9.978 -6.564 -3.588 1.00 97.69 99 TRP A N 1
ATOM 804 C CA . TRP A 1 99 ? 9.885 -5.646 -2.455 1.00 97.69 99 TRP A CA 1
ATOM 805 C C . TRP A 1 99 ? 8.454 -5.597 -1.921 1.00 97.69 99 TRP A C 1
ATOM 807 O O . TRP A 1 99 ? 8.246 -5.789 -0.726 1.00 97.69 99 TRP A O 1
ATOM 817 N N . PHE A 1 100 ? 7.469 -5.435 -2.810 1.00 98.00 100 PHE A N 1
ATOM 818 C CA . PHE A 1 100 ? 6.067 -5.340 -2.416 1.00 98.00 100 PHE A CA 1
ATOM 819 C C . PHE A 1 100 ? 5.555 -6.612 -1.731 1.00 98.00 100 PHE A C 1
ATOM 821 O O . PHE A 1 100 ? 4.986 -6.517 -0.647 1.00 98.00 100 PHE A O 1
ATOM 828 N N . LYS A 1 101 ? 5.811 -7.800 -2.302 1.00 97.06 101 LYS A N 1
ATOM 829 C CA . LYS A 1 101 ? 5.419 -9.087 -1.694 1.00 97.06 101 LYS A CA 1
ATOM 830 C C . LYS A 1 101 ? 6.005 -9.233 -0.286 1.00 97.06 101 LYS A C 1
ATOM 832 O O . LYS A 1 101 ? 5.286 -9.560 0.653 1.00 97.06 101 LYS A O 1
ATOM 837 N N . LYS A 1 102 ? 7.300 -8.938 -0.124 1.00 97.44 102 LYS A N 1
ATOM 838 C CA . LYS A 1 102 ? 7.971 -8.991 1.182 1.00 97.44 102 LYS A CA 1
ATOM 839 C C . LYS A 1 102 ? 7.377 -7.985 2.170 1.00 97.44 102 LYS A C 1
ATOM 841 O O . LYS A 1 102 ? 7.141 -8.338 3.319 1.00 97.44 102 LYS A O 1
ATOM 846 N N . HIS A 1 103 ? 7.146 -6.753 1.728 1.00 97.12 103 HIS A N 1
ATOM 847 C CA . HIS A 1 103 ? 6.591 -5.697 2.567 1.00 97.12 103 HIS A CA 1
ATOM 848 C C . HIS A 1 103 ? 5.161 -6.023 3.019 1.00 97.12 103 HIS A C 1
ATOM 850 O O . HIS A 1 103 ? 4.833 -5.828 4.186 1.00 97.12 103 HIS A O 1
ATOM 856 N N . LEU A 1 104 ? 4.328 -6.569 2.128 1.00 97.06 104 LEU A N 1
ATOM 857 C CA . LEU A 1 104 ? 2.959 -6.961 2.454 1.00 97.06 104 LEU A CA 1
ATOM 858 C C . LEU A 1 104 ? 2.929 -8.075 3.510 1.00 97.06 104 LEU A C 1
ATOM 860 O O . LEU A 1 104 ? 2.231 -7.925 4.506 1.00 97.06 104 LEU A O 1
ATOM 864 N N . LEU A 1 105 ? 3.757 -9.116 3.355 1.00 96.50 105 LEU A N 1
ATOM 865 C CA . LEU A 1 105 ? 3.898 -10.181 4.358 1.00 96.50 105 LEU A CA 1
ATOM 866 C C . LEU A 1 105 ? 4.350 -9.630 5.715 1.00 96.50 105 LEU A C 1
ATOM 868 O O . LEU A 1 105 ? 3.761 -9.939 6.742 1.00 96.50 105 LEU A O 1
ATOM 872 N N . GLN A 1 106 ? 5.347 -8.742 5.724 1.00 94.44 106 GLN A N 1
ATOM 873 C CA . GLN A 1 106 ? 5.803 -8.094 6.958 1.00 94.44 106 GLN A CA 1
ATOM 874 C C . GLN A 1 106 ? 4.705 -7.252 7.616 1.00 94.44 106 GLN A C 1
ATOM 876 O O . GLN A 1 106 ? 4.621 -7.204 8.843 1.00 94.44 106 GLN A O 1
ATOM 881 N N . CYS A 1 107 ? 3.866 -6.586 6.822 1.00 93.56 107 CYS A N 1
ATOM 882 C CA . CYS A 1 107 ? 2.719 -5.848 7.337 1.00 93.56 107 CYS A CA 1
ATOM 883 C C . CYS A 1 107 ? 1.669 -6.782 7.940 1.00 93.56 107 CYS A C 1
ATOM 885 O O . CYS A 1 107 ? 1.125 -6.466 8.995 1.00 93.56 107 CYS A O 1
ATOM 887 N N . GLU A 1 108 ? 1.383 -7.913 7.300 1.00 93.75 108 GLU A N 1
ATOM 888 C CA . GLU A 1 108 ? 0.430 -8.908 7.799 1.00 93.75 108 GLU A CA 1
ATOM 889 C C . GLU A 1 108 ? 0.917 -9.547 9.098 1.00 93.75 108 GLU A C 1
ATOM 891 O O . GLU A 1 108 ? 0.178 -9.557 10.082 1.00 93.75 108 GLU A O 1
ATOM 896 N N . ASP A 1 109 ? 2.181 -9.964 9.148 1.00 92.81 109 ASP A N 1
ATOM 897 C CA . ASP A 1 109 ? 2.797 -10.518 10.355 1.00 92.81 109 ASP A CA 1
ATOM 898 C C . ASP A 1 109 ? 2.793 -9.501 11.503 1.00 92.81 109 ASP A C 1
ATOM 900 O O . ASP A 1 109 ? 2.510 -9.837 12.655 1.00 92.81 109 ASP A O 1
ATOM 904 N N . LYS A 1 110 ? 3.101 -8.233 11.196 1.00 91.00 110 LYS A N 1
ATOM 905 C CA . LYS A 1 110 ? 3.233 -7.183 12.209 1.00 91.00 110 LYS A CA 1
ATOM 906 C C . LYS A 1 110 ? 1.900 -6.591 12.644 1.00 91.00 110 LYS A C 1
ATOM 908 O O . LYS A 1 110 ? 1.800 -6.207 13.797 1.00 91.00 110 LYS A O 1
ATOM 913 N N . PHE A 1 111 ? 0.905 -6.459 11.771 1.00 91.06 111 PHE A N 1
ATOM 914 C CA . PHE A 1 111 ? -0.324 -5.699 12.048 1.00 91.06 111 PHE A CA 1
ATOM 915 C C . PHE A 1 111 ? -1.618 -6.483 11.809 1.00 91.06 111 PHE A C 1
ATOM 917 O O . PHE A 1 111 ? -2.687 -5.995 12.176 1.00 91.06 111 PHE A O 1
ATOM 924 N N . GLY A 1 112 ? -1.559 -7.681 11.224 1.00 90.00 112 GLY A N 1
ATOM 925 C CA . GLY A 1 112 ? -2.741 -8.443 10.813 1.00 90.00 112 GLY A CA 1
ATOM 926 C C . GLY A 1 112 ? -3.702 -8.754 11.960 1.00 90.00 112 GLY A C 1
ATOM 927 O O . GLY A 1 112 ? -4.910 -8.654 11.788 1.00 90.00 112 GLY A O 1
ATOM 928 N N . ALA A 1 113 ? -3.180 -9.035 13.158 1.00 90.00 113 ALA A N 1
ATOM 929 C CA . ALA A 1 113 ? -3.999 -9.285 14.348 1.00 90.00 113 ALA A CA 1
ATOM 930 C C . ALA A 1 113 ? -4.585 -8.011 14.992 1.00 90.00 113 ALA A C 1
ATOM 932 O O . ALA A 1 113 ? -5.448 -8.104 15.862 1.00 90.00 113 ALA A O 1
ATOM 933 N N . MET A 1 114 ? -4.103 -6.825 14.606 1.00 92.19 114 MET A N 1
ATOM 934 C CA . MET A 1 114 ? -4.530 -5.545 15.181 1.00 92.19 114 MET A CA 1
ATOM 935 C C . MET A 1 114 ? -5.786 -4.996 14.502 1.00 92.19 114 MET A C 1
ATOM 937 O O . MET A 1 114 ? -6.628 -4.382 15.154 1.00 92.19 114 MET A O 1
ATOM 941 N N . PHE A 1 115 ? -5.900 -5.181 13.186 1.00 93.62 115 PHE A N 1
ATOM 942 C CA .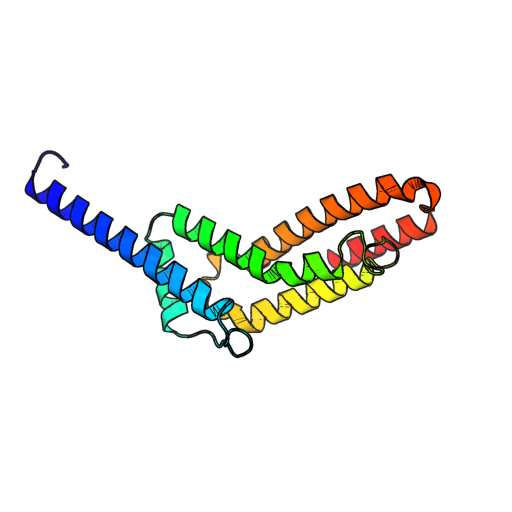 PHE A 1 115 ? -7.016 -4.655 12.410 1.00 93.62 115 PHE A CA 1
ATOM 943 C C . PHE A 1 115 ? -8.121 -5.704 12.247 1.00 93.62 115 PHE A C 1
ATOM 945 O O . PHE A 1 115 ? -7.826 -6.867 11.970 1.00 93.62 115 PHE A O 1
ATOM 952 N N . PRO A 1 116 ? -9.404 -5.316 12.342 1.00 94.12 116 PRO A N 1
ATOM 953 C CA . PRO A 1 116 ? -10.503 -6.224 12.053 1.00 94.12 116 PRO A CA 1
ATOM 954 C C . PRO A 1 116 ? -10.412 -6.763 10.613 1.00 94.12 116 PRO A C 1
ATOM 956 O O . PRO A 1 116 ? -10.181 -5.974 9.691 1.00 94.12 116 PRO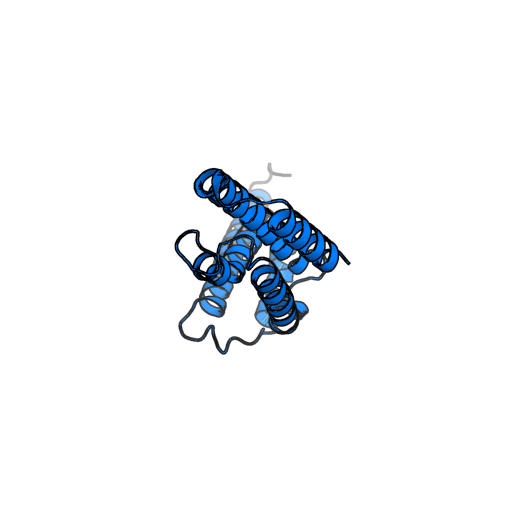 A O 1
ATOM 959 N N . PRO A 1 117 ? -10.658 -8.067 10.366 1.00 93.31 117 PRO A N 1
ATOM 960 C CA . PRO A 1 117 ? -10.458 -8.671 9.043 1.00 93.31 117 PRO A CA 1
ATOM 961 C C . PRO A 1 117 ? -11.210 -7.956 7.916 1.00 93.31 117 PRO A C 1
ATOM 963 O O . PRO A 1 117 ? -10.661 -7.718 6.847 1.00 93.31 117 PRO A O 1
ATOM 966 N N . HIS A 1 118 ? -12.441 -7.519 8.190 1.00 94.25 118 HIS A N 1
ATOM 967 C CA . HIS A 1 118 ? -13.304 -6.823 7.234 1.00 94.25 118 HIS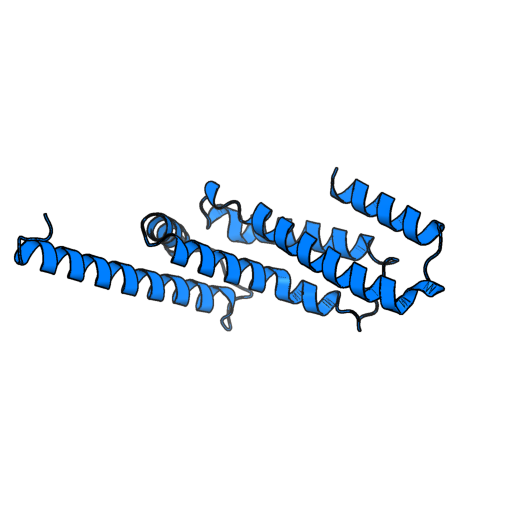 A CA 1
ATOM 968 C C . HIS A 1 118 ? -12.812 -5.409 6.849 1.00 94.25 118 HIS A C 1
ATOM 970 O O . HIS A 1 118 ? -13.421 -4.744 6.010 1.00 94.25 118 HIS A O 1
ATOM 976 N N . TRP A 1 119 ? -11.737 -4.903 7.467 1.00 95.50 119 TRP A N 1
ATOM 977 C CA . TRP A 1 119 ? -11.088 -3.658 7.041 1.00 95.50 119 TRP A CA 1
ATOM 978 C C . TRP A 1 119 ? -10.283 -3.850 5.753 1.00 95.50 119 TRP A C 1
ATOM 980 O O . TRP A 1 119 ? -10.024 -2.857 5.065 1.00 95.50 119 TRP A O 1
ATOM 990 N N . ASN A 1 120 ? -9.930 -5.100 5.421 1.00 95.56 120 ASN A N 1
ATOM 991 C CA . ASN A 1 120 ? -9.172 -5.500 4.237 1.00 95.56 120 ASN A CA 1
ATOM 992 C C . ASN A 1 120 ? -7.902 -4.650 4.042 1.00 95.56 120 ASN A C 1
ATOM 994 O O . ASN A 1 120 ? -7.673 -4.057 2.987 1.00 95.56 120 ASN A O 1
ATOM 998 N N . VAL A 1 121 ? -7.082 -4.527 5.090 1.00 96.44 121 VAL A N 1
ATOM 999 C CA . VAL A 1 121 ? -5.911 -3.633 5.083 1.00 96.44 121 VAL A CA 1
ATOM 1000 C C . VAL A 1 121 ? -4.910 -4.017 3.990 1.00 96.44 121 VAL A C 1
ATOM 1002 O O . VAL A 1 121 ? -4.503 -3.145 3.222 1.00 96.44 121 VAL A O 1
ATOM 1005 N N . SER A 1 122 ? -4.583 -5.304 3.846 1.00 96.50 122 SER A N 1
ATOM 1006 C CA . SER A 1 122 ? -3.684 -5.798 2.793 1.00 96.50 122 SER A CA 1
ATOM 1007 C C . SER A 1 122 ? -4.192 -5.479 1.386 1.00 96.50 122 SER A C 1
ATOM 1009 O O . SER A 1 122 ? -3.426 -5.033 0.529 1.00 96.50 122 SER A O 1
ATOM 1011 N N . GLU A 1 123 ? -5.499 -5.631 1.151 1.00 96.75 123 GLU A N 1
ATOM 1012 C CA . GLU A 1 123 ? -6.139 -5.273 -0.119 1.00 96.75 123 GLU A CA 1
ATOM 1013 C C . GLU A 1 123 ? -5.958 -3.777 -0.406 1.00 96.75 123 GLU A C 1
ATOM 1015 O O . GLU A 1 123 ? -5.520 -3.394 -1.490 1.00 96.75 123 GLU A O 1
ATOM 1020 N N . ARG A 1 124 ? -6.218 -2.913 0.581 1.00 98.00 124 ARG A N 1
ATOM 1021 C CA . ARG A 1 124 ? -6.068 -1.456 0.436 1.00 98.00 124 ARG A CA 1
ATOM 1022 C C . ARG A 1 124 ? -4.632 -1.047 0.128 1.00 98.00 124 ARG A C 1
ATOM 1024 O O . ARG A 1 124 ? -4.424 -0.187 -0.732 1.00 98.00 124 ARG A O 1
ATOM 1031 N N . ILE A 1 125 ? -3.655 -1.661 0.801 1.00 98.25 125 ILE A N 1
ATOM 1032 C CA . ILE A 1 125 ? -2.229 -1.454 0.519 1.00 98.25 125 ILE A CA 1
ATOM 1033 C C . ILE A 1 125 ? -1.926 -1.866 -0.926 1.00 98.25 125 ILE A C 1
ATOM 1035 O O . ILE A 1 125 ? -1.342 -1.084 -1.675 1.00 98.25 125 ILE A O 1
ATOM 1039 N N . THR A 1 126 ? -2.390 -3.044 -1.345 1.00 98.00 126 THR A N 1
ATOM 1040 C CA . THR A 1 126 ? -2.182 -3.588 -2.696 1.00 98.00 126 THR A CA 1
ATOM 1041 C C . THR A 1 126 ? -2.781 -2.697 -3.776 1.00 98.00 126 THR A C 1
ATOM 1043 O O . THR A 1 126 ? -2.090 -2.309 -4.717 1.00 98.00 126 THR A O 1
ATOM 1046 N N . VAL A 1 127 ? -4.037 -2.280 -3.617 1.00 98.25 127 VAL A N 1
ATOM 1047 C CA . VAL A 1 127 ? -4.702 -1.365 -4.552 1.00 98.25 127 VAL A CA 1
ATOM 1048 C C . VAL A 1 127 ? -3.922 -0.058 -4.669 1.00 98.25 127 VAL A C 1
ATOM 1050 O O . VAL A 1 127 ? -3.680 0.423 -5.781 1.00 98.25 127 VAL A O 1
ATOM 1053 N N . LYS A 1 128 ? -3.485 0.520 -3.543 1.00 98.50 128 LYS A N 1
ATOM 1054 C CA . LYS A 1 128 ? -2.736 1.778 -3.566 1.00 98.50 128 LYS A CA 1
ATOM 1055 C C . LYS A 1 128 ? -1.357 1.615 -4.205 1.00 98.50 128 LYS A C 1
ATOM 1057 O O . LYS A 1 128 ? -0.963 2.471 -4.999 1.00 98.50 128 LYS A O 1
ATOM 1062 N N . PHE A 1 129 ? -0.660 0.518 -3.922 1.00 98.44 129 PHE A N 1
ATOM 1063 C CA . PHE A 1 129 ? 0.593 0.158 -4.579 1.00 98.44 129 PHE A CA 1
ATOM 1064 C C . PHE A 1 129 ? 0.416 0.072 -6.100 1.00 98.44 129 PHE A C 1
ATOM 1066 O O . PHE A 1 129 ? 1.171 0.710 -6.836 1.00 98.44 129 PHE A O 1
ATOM 1073 N N . CYS A 1 130 ? -0.610 -0.633 -6.586 1.00 97.88 130 CYS A N 1
ATOM 1074 C CA . CYS A 1 130 ? -0.894 -0.754 -8.017 1.00 97.88 130 CYS A CA 1
ATOM 1075 C C . CYS A 1 130 ? -1.165 0.610 -8.666 1.00 97.88 130 CYS A C 1
ATOM 1077 O O . CYS A 1 130 ? -0.629 0.906 -9.735 1.00 97.88 130 CYS A O 1
ATOM 1079 N N . GLN A 1 131 ? -1.943 1.475 -8.005 1.00 98.38 131 GLN A N 1
ATOM 1080 C CA . GLN A 1 131 ? -2.221 2.834 -8.485 1.00 98.38 131 GLN A CA 1
ATOM 1081 C C . GLN A 1 131 ? -0.947 3.677 -8.621 1.00 98.38 131 GLN A C 1
ATOM 1083 O O . GLN A 1 131 ? -0.740 4.300 -9.663 1.00 98.38 131 GLN A O 1
ATOM 1088 N N . ILE A 1 132 ? -0.090 3.684 -7.593 1.00 98.12 132 ILE A N 1
ATOM 1089 C CA . ILE A 1 132 ? 1.178 4.430 -7.607 1.00 98.12 132 ILE A CA 1
ATOM 1090 C C . ILE A 1 132 ? 2.098 3.874 -8.696 1.00 98.12 132 ILE A C 1
ATOM 1092 O O . ILE A 1 132 ? 2.617 4.628 -9.514 1.00 98.12 132 ILE A O 1
ATOM 1096 N N . THR A 1 133 ? 2.252 2.551 -8.748 1.00 97.56 133 THR A N 1
ATOM 1097 C CA . THR A 1 133 ? 3.101 1.860 -9.727 1.00 97.56 133 THR A CA 1
ATOM 1098 C C . THR A 1 133 ? 2.688 2.192 -11.152 1.00 97.56 133 THR A C 1
ATOM 1100 O O . THR A 1 133 ? 3.526 2.569 -11.966 1.00 97.56 133 THR A O 1
ATOM 1103 N N . LYS A 1 134 ? 1.386 2.111 -11.449 1.00 97.19 134 LYS A N 1
ATOM 1104 C CA . LYS A 1 134 ? 0.840 2.471 -12.757 1.00 97.19 134 LYS A CA 1
ATOM 1105 C C . LYS A 1 134 ? 1.170 3.918 -13.116 1.00 97.19 134 LYS A C 1
ATOM 1107 O O . LYS A 1 134 ? 1.628 4.166 -14.229 1.00 97.19 134 LYS A O 1
ATOM 1112 N N . ALA A 1 135 ? 0.930 4.858 -12.202 1.00 97.81 135 ALA A N 1
ATOM 1113 C CA . ALA A 1 135 ? 1.172 6.278 -12.444 1.00 97.81 135 ALA A CA 1
ATOM 1114 C C . ALA A 1 135 ? 2.659 6.564 -12.723 1.00 97.81 135 ALA A C 1
ATOM 1116 O O . ALA A 1 135 ? 2.980 7.179 -13.742 1.00 97.81 135 ALA A O 1
ATOM 1117 N N . GLU A 1 136 ? 3.562 6.055 -11.881 1.00 96.56 136 GLU A N 1
ATOM 1118 C CA . GLU A 1 136 ? 5.003 6.281 -12.031 1.00 96.56 136 GLU A CA 1
ATOM 1119 C C . GLU A 1 136 ? 5.567 5.605 -13.284 1.00 96.56 136 GLU A C 1
ATOM 1121 O O . GLU A 1 136 ? 6.267 6.250 -14.062 1.00 96.56 136 GLU A O 1
ATOM 1126 N N . LEU A 1 137 ? 5.210 4.346 -13.559 1.00 96.62 137 LEU A N 1
ATOM 1127 C CA . LEU A 1 137 ? 5.674 3.670 -14.775 1.00 96.62 137 LEU A CA 1
ATOM 1128 C C . LEU A 1 137 ? 5.162 4.367 -16.036 1.00 96.62 137 LEU A C 1
ATOM 1130 O O . LEU A 1 137 ? 5.940 4.570 -16.963 1.00 96.62 137 LEU A O 1
ATOM 1134 N N . THR A 1 138 ? 3.901 4.815 -16.053 1.00 96.94 138 THR A N 1
ATOM 1135 C CA . THR A 1 138 ? 3.347 5.589 -17.179 1.00 96.94 138 THR A CA 1
ATOM 1136 C C . THR A 1 138 ? 4.186 6.842 -17.441 1.00 96.94 138 THR A C 1
ATOM 1138 O O . THR A 1 138 ? 4.572 7.116 -18.578 1.00 96.94 138 THR A O 1
ATOM 1141 N N . LYS A 1 139 ? 4.519 7.585 -16.379 1.00 96.62 139 LYS A N 1
ATOM 1142 C CA . LYS A 1 139 ? 5.331 8.803 -16.453 1.00 96.62 139 LYS A CA 1
ATOM 1143 C C . LYS A 1 139 ? 6.755 8.519 -16.946 1.00 96.62 139 LYS A C 1
ATOM 1145 O O . LYS A 1 139 ? 7.242 9.225 -17.828 1.00 96.62 139 LYS A O 1
ATOM 1150 N N . ILE A 1 140 ? 7.432 7.510 -16.396 1.00 96.06 140 ILE A N 1
ATOM 1151 C CA . ILE A 1 140 ? 8.829 7.209 -16.748 1.00 96.06 140 ILE A CA 1
ATOM 1152 C C . ILE A 1 140 ? 8.918 6.641 -18.171 1.00 96.06 140 ILE A C 1
ATOM 1154 O O . ILE A 1 140 ? 9.792 7.049 -18.934 1.00 96.06 140 ILE A O 1
ATOM 1158 N N . MET A 1 141 ? 7.990 5.764 -18.565 1.00 96.50 141 MET A N 1
ATOM 1159 C CA . MET A 1 141 ? 7.933 5.216 -19.925 1.00 96.50 141 MET A CA 1
ATOM 1160 C C . MET A 1 141 ? 7.731 6.314 -20.970 1.00 96.50 141 MET A C 1
ATOM 1162 O O . MET A 1 141 ? 8.419 6.306 -21.986 1.00 96.50 141 MET A O 1
ATOM 1166 N N . ALA A 1 142 ? 6.873 7.305 -20.697 1.00 96.88 142 ALA A N 1
ATOM 1167 C CA . ALA A 1 142 ? 6.705 8.453 -21.587 1.00 96.88 142 ALA A CA 1
ATOM 1168 C C . ALA A 1 142 ? 8.023 9.232 -21.782 1.00 96.88 142 ALA A C 1
ATOM 1170 O O . ALA A 1 142 ? 8.386 9.563 -22.913 1.00 96.88 142 ALA A O 1
ATOM 1171 N N . LYS A 1 143 ? 8.786 9.467 -20.703 1.00 95.81 143 LYS A N 1
ATOM 1172 C CA . LYS A 1 143 ? 10.090 10.159 -20.754 1.00 95.81 143 LYS A CA 1
ATOM 1173 C C . LYS A 1 143 ? 11.163 9.358 -21.505 1.00 95.81 143 LYS A C 1
ATOM 1175 O O . LYS A 1 143 ? 11.963 9.942 -22.230 1.00 95.81 143 LYS A O 1
ATOM 1180 N N . ARG A 1 144 ? 11.178 8.032 -21.343 1.00 95.00 144 ARG A N 1
ATOM 1181 C CA . ARG A 1 144 ? 12.220 7.120 -21.855 1.00 95.00 144 ARG A CA 1
ATOM 1182 C C . ARG A 1 144 ? 11.743 6.277 -23.039 1.00 95.00 144 ARG A C 1
ATOM 1184 O O . ARG A 1 144 ? 12.205 5.161 -23.241 1.00 95.00 144 ARG A O 1
ATOM 1191 N N . THR A 1 145 ? 10.842 6.819 -23.861 1.00 96.75 145 THR A N 1
ATOM 1192 C CA . THR A 1 145 ? 10.212 6.090 -24.982 1.00 96.75 145 THR A CA 1
ATOM 1193 C C . THR A 1 145 ? 11.234 5.445 -25.932 1.00 96.75 145 THR A C 1
ATOM 1195 O O . THR A 1 145 ? 11.010 4.344 -26.423 1.00 96.75 145 THR A O 1
ATOM 1198 N N . LYS A 1 146 ? 12.385 6.093 -26.166 1.00 97.00 146 LYS A N 1
ATOM 1199 C CA . LYS A 1 146 ? 13.452 5.586 -27.053 1.00 97.00 146 LYS A CA 1
ATOM 1200 C C . LYS A 1 146 ? 14.209 4.374 -26.498 1.00 97.00 146 LYS A C 1
ATOM 1202 O O . LYS A 1 146 ? 14.915 3.714 -27.248 1.00 97.00 146 LYS A O 1
ATOM 1207 N N . GLU A 1 147 ? 14.089 4.113 -25.202 1.00 95.88 147 GLU A N 1
ATOM 1208 C CA . GLU A 1 147 ? 14.760 3.015 -24.499 1.00 95.88 147 GLU A CA 1
ATOM 1209 C C . GLU A 1 147 ? 13.843 1.794 -24.336 1.00 95.88 147 GLU A C 1
ATOM 1211 O O . GLU A 1 147 ? 14.220 0.802 -23.716 1.00 95.88 147 GLU A O 1
ATOM 1216 N N . ILE A 1 148 ? 12.619 1.873 -24.867 1.00 97.25 148 ILE A N 1
ATOM 1217 C CA . ILE A 1 148 ? 11.643 0.791 -24.828 1.00 97.25 148 ILE A CA 1
ATOM 1218 C C . ILE A 1 148 ? 11.839 -0.092 -26.056 1.00 97.25 148 ILE A C 1
ATOM 1220 O O . ILE A 1 148 ? 11.654 0.348 -27.190 1.00 97.25 148 ILE A O 1
ATOM 1224 N N . ASP A 1 149 ? 12.144 -1.363 -25.814 1.00 97.06 149 ASP A N 1
ATOM 1225 C CA . ASP A 1 149 ? 12.142 -2.403 -26.835 1.00 97.06 149 ASP A CA 1
ATOM 1226 C C . ASP A 1 149 ? 11.172 -3.543 -26.481 1.00 97.06 149 ASP A C 1
ATOM 1228 O O . ASP A 1 149 ? 10.631 -3.635 -25.374 1.00 97.06 149 ASP A O 1
ATOM 1232 N N . VAL A 1 150 ? 10.935 -4.429 -27.450 1.00 97.44 150 VAL A N 1
ATOM 1233 C CA . VAL A 1 150 ? 9.997 -5.551 -27.300 1.00 97.44 150 VAL A CA 1
ATOM 1234 C C . VAL A 1 150 ? 10.428 -6.509 -26.186 1.00 97.44 150 VAL A C 1
ATOM 1236 O O . VAL A 1 150 ? 9.573 -7.031 -25.475 1.00 97.44 150 VAL A O 1
ATOM 1239 N N . LYS A 1 151 ? 11.734 -6.739 -25.995 1.00 97.81 151 LYS A N 1
ATOM 1240 C CA . LYS A 1 151 ? 12.233 -7.662 -24.965 1.00 97.81 151 LYS A CA 1
ATOM 1241 C C . LYS A 1 151 ? 11.963 -7.109 -23.571 1.00 97.81 151 LYS A C 1
ATOM 1243 O O . LYS A 1 151 ? 11.519 -7.857 -22.705 1.00 97.81 151 LYS A O 1
ATOM 1248 N N . LEU A 1 152 ? 12.185 -5.811 -23.376 1.00 97.62 152 LEU A N 1
ATOM 1249 C CA . LEU A 1 152 ? 11.910 -5.115 -22.127 1.00 97.62 152 LEU A CA 1
ATOM 1250 C C . LEU A 1 152 ? 10.416 -5.160 -21.779 1.00 97.62 152 LEU A C 1
ATOM 1252 O O . LEU A 1 152 ? 10.062 -5.473 -20.643 1.00 97.62 152 LEU A O 1
ATOM 1256 N N . LEU A 1 153 ? 9.536 -4.910 -22.754 1.00 97.00 153 LEU A N 1
ATOM 1257 C CA . LEU A 1 153 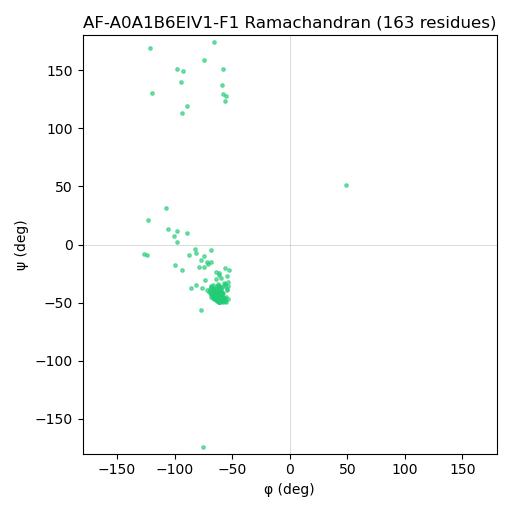? 8.085 -4.986 -22.546 1.00 97.00 153 LEU A CA 1
ATOM 1258 C C . LEU A 1 153 ? 7.614 -6.411 -22.235 1.00 97.00 153 LEU A C 1
ATOM 1260 O O . LEU A 1 153 ? 6.836 -6.600 -21.303 1.00 97.00 153 LEU A O 1
ATOM 1264 N N . LEU A 1 154 ? 8.100 -7.415 -22.973 1.00 97.81 154 LEU A N 1
ATOM 1265 C CA . LEU A 1 154 ? 7.767 -8.820 -22.715 1.00 97.81 154 LEU A CA 1
ATOM 1266 C C . LEU A 1 154 ? 8.234 -9.262 -21.328 1.00 97.81 154 LEU A C 1
ATOM 1268 O O . LEU A 1 154 ? 7.463 -9.886 -20.601 1.00 97.81 154 LEU A O 1
ATOM 1272 N N . TYR A 1 155 ? 9.461 -8.897 -20.944 1.00 97.31 155 TYR A N 1
ATOM 1273 C CA . TYR A 1 155 ? 9.969 -9.128 -19.595 1.00 97.31 155 TYR A CA 1
ATOM 1274 C C . TYR A 1 155 ? 9.035 -8.506 -18.556 1.00 97.31 155 TYR A C 1
ATOM 1276 O O . TYR A 1 155 ? 8.622 -9.188 -17.621 1.00 97.31 155 TYR A O 1
ATOM 1284 N N . ALA A 1 156 ? 8.651 -7.244 -18.742 1.00 96.81 156 ALA A N 1
ATOM 1285 C CA . ALA A 1 156 ? 7.813 -6.547 -17.782 1.00 96.81 156 ALA A CA 1
ATOM 1286 C C . ALA A 1 156 ? 6.435 -7.193 -17.618 1.00 96.81 156 ALA A C 1
ATOM 1288 O O . ALA A 1 156 ? 6.039 -7.496 -16.496 1.00 96.81 156 ALA A O 1
ATOM 1289 N N . ILE A 1 157 ? 5.758 -7.482 -18.732 1.00 96.00 157 ILE A N 1
ATOM 1290 C CA . ILE A 1 157 ? 4.447 -8.143 -18.750 1.00 96.00 157 ILE A CA 1
ATOM 1291 C C . ILE A 1 157 ? 4.528 -9.516 -18.082 1.00 96.00 157 ILE A C 1
ATOM 1293 O O . ILE A 1 157 ? 3.683 -9.851 -17.255 1.00 96.00 157 ILE A O 1
ATOM 1297 N N . GLN A 1 158 ? 5.560 -10.303 -18.396 1.00 96.44 158 GLN A N 1
ATOM 1298 C CA . GLN A 1 158 ? 5.745 -11.615 -17.787 1.00 96.44 158 GLN A CA 1
ATOM 1299 C C . GLN A 1 158 ? 5.886 -11.506 -16.263 1.00 96.44 158 GLN A C 1
ATOM 1301 O O . GLN A 1 158 ? 5.269 -12.283 -15.538 1.00 96.44 158 GLN A O 1
ATOM 1306 N N . ARG A 1 159 ? 6.651 -10.526 -15.765 1.00 97.00 159 ARG A N 1
ATOM 1307 C CA . ARG A 1 159 ? 6.813 -10.298 -14.321 1.00 97.00 159 ARG A CA 1
ATOM 1308 C C . ARG A 1 159 ? 5.538 -9.800 -13.653 1.00 97.00 159 ARG A C 1
ATOM 1310 O O . ARG A 1 159 ? 5.268 -10.218 -12.531 1.00 97.00 159 ARG A O 1
ATOM 1317 N N . THR A 1 160 ? 4.752 -8.960 -14.324 1.00 95.56 160 THR A N 1
ATOM 1318 C CA . THR A 1 160 ? 3.442 -8.520 -13.820 1.00 95.56 160 THR A CA 1
ATOM 1319 C C . THR A 1 160 ? 2.474 -9.696 -13.726 1.00 95.56 160 THR A C 1
ATOM 1321 O O . THR A 1 160 ? 1.877 -9.894 -12.675 1.00 95.56 160 THR A O 1
ATOM 1324 N N 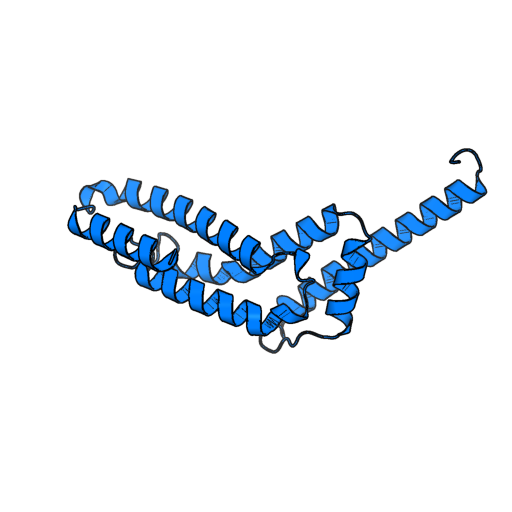. ASN A 1 161 ? 2.413 -10.560 -14.741 1.00 94.94 161 ASN A N 1
ATOM 1325 C CA . ASN A 1 161 ? 1.577 -11.763 -14.694 1.00 94.94 161 ASN A CA 1
ATOM 1326 C C . ASN A 1 161 ? 1.988 -12.712 -13.553 1.00 94.94 161 ASN A C 1
ATOM 1328 O O . ASN A 1 161 ? 1.132 -13.274 -12.882 1.00 94.94 161 ASN A O 1
ATOM 1332 N N . SER A 1 162 ? 3.289 -12.874 -13.285 1.00 93.25 162 SER A N 1
ATOM 1333 C CA . SER A 1 162 ? 3.776 -13.684 -12.153 1.00 93.25 162 SER A CA 1
ATOM 1334 C C . SER A 1 162 ? 3.548 -13.051 -10.771 1.00 93.25 162 SER A C 1
ATOM 1336 O O . SER A 1 162 ? 3.718 -13.720 -9.752 1.00 93.25 162 SER A O 1
ATOM 1338 N N . LEU A 1 163 ? 3.235 -11.755 -10.693 1.00 91.06 163 LEU A N 1
ATOM 1339 C CA . LEU A 1 163 ? 2.783 -11.129 -9.449 1.00 91.06 163 LEU A CA 1
ATOM 1340 C C . LEU A 1 163 ? 1.321 -11.485 -9.157 1.00 91.06 163 LEU A C 1
ATOM 1342 O O . LEU A 1 163 ? 0.984 -11.649 -7.990 1.00 91.06 163 LEU A O 1
ATOM 1346 N N . GLU A 1 164 ? 0.491 -11.553 -10.200 1.00 85.12 164 GLU A N 1
ATOM 1347 C CA . GLU A 1 164 ? -0.960 -11.768 -10.118 1.00 85.12 164 GLU A CA 1
ATOM 1348 C C . GLU A 1 164 ? -1.355 -13.234 -9.875 1.00 85.12 164 GLU A C 1
ATOM 1350 O O . GLU A 1 164 ? -2.477 -13.495 -9.443 1.00 85.12 164 GLU A O 1
ATOM 1355 N N . GLN A 1 165 ? -0.440 -14.168 -10.154 1.00 77.56 165 GLN A N 1
ATOM 1356 C CA . GLN A 1 165 ? -0.547 -15.595 -9.827 1.00 77.56 165 GLN A CA 1
ATOM 1357 C C . GLN A 1 165 ? -0.060 -15.886 -8.406 1.00 77.56 165 GLN A C 1
ATOM 1359 O O . GLN A 1 165 ? -0.727 -16.708 -7.741 1.00 77.56 165 GLN A O 1
#

Sequence (165 aa):
YTDIPQIKKLADEVHEIQNALSQQITQDFHEALTGANSKNFTPTRNLAEACLVIDILDPKVKRELLKWFVGVQLSEYLVLFNDSEDNAWLDKIDRRYTWFKKHLLQCEDKFGAMFPPHWNVSERITVKFCQITKAELTKIMAKRTKEIDVKLLLYAIQRTNSLEQ

pLDDT: mean 92.1, std 7.43, range [50.5, 98.5]

Secondary structure (DSSP, 8-state):
-TTSHHHHHHHHHHHHHHHHHHHHHHHHHHHHHHSTTGGG----HHHHHHHHHHHHS-HHHHHHHHHHHHHHHTHHHHHHTSTTSTT-SGGGHHHHHHHHHHHHHHHHHHHTTTS-GGG-HHHHHHHHHHHHHHHHHHHHHHHTGGG--HHHHHHHHHHHHHHH-

Mean predicted aligned error: 5.04 Å

InterPro domains:
  IPR007234 Vps53, N-terminal [PF04100] (1-165)
  IPR039766 Vacuolar protein sorting-associated protein 53 [PTHR12820] (1-165)

Foldseek 3Di:
DCVPVVVVVVVVVVLVVLVVLLVVLLVVLCCQCPNPCNVVRAQDPVLLVSLVSCVVGDVVSLVVSLVVVLCSLCVVVCVQQPLVHPCVALLNLLVSLVVLVVSLVVCCVRCVSSHDVVSVSSVVNVVVSVVVNVVSHVVNCVVPVVVDDPVSVVVNVVSVVVSVD

Organism: NCBI:txid1464854

Radius of gyration: 21.12 Å; Cα contacts (8 Å, |Δi|>4): 95; chains: 1; bounding box: 56×35×55 Å